Protein AF-A0A9E4WMX2-F1 (afdb_monomer)

Structure (mmCIF, N/CA/C/O backbone):
data_AF-A0A9E4WMX2-F1
#
_entry.id   AF-A0A9E4WMX2-F1
#
loop_
_atom_site.group_PDB
_atom_site.id
_atom_site.type_symbol
_atom_site.label_atom_id
_atom_site.label_alt_id
_atom_site.label_comp_id
_atom_site.label_asym_id
_atom_site.label_entity_id
_atom_site.label_seq_id
_atom_site.pdbx_PDB_ins_code
_atom_site.Cartn_x
_atom_site.Cartn_y
_atom_site.Cartn_z
_atom_site.occupancy
_atom_site.B_iso_or_equiv
_atom_site.auth_se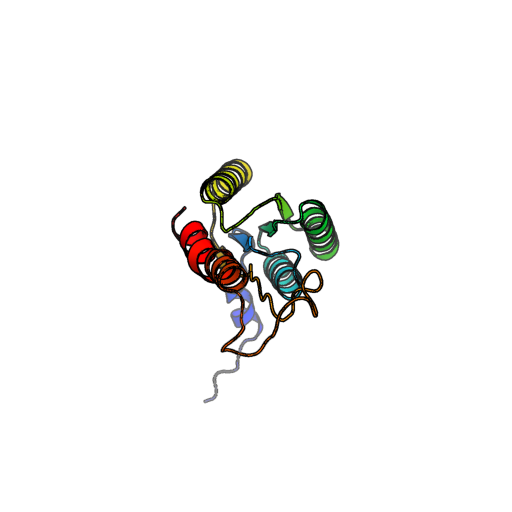q_id
_atom_site.auth_comp_id
_atom_site.auth_asym_id
_atom_site.auth_atom_id
_atom_site.pdbx_PDB_model_num
ATOM 1 N N . MET A 1 1 ? -44.246 -12.265 -5.501 1.00 43.16 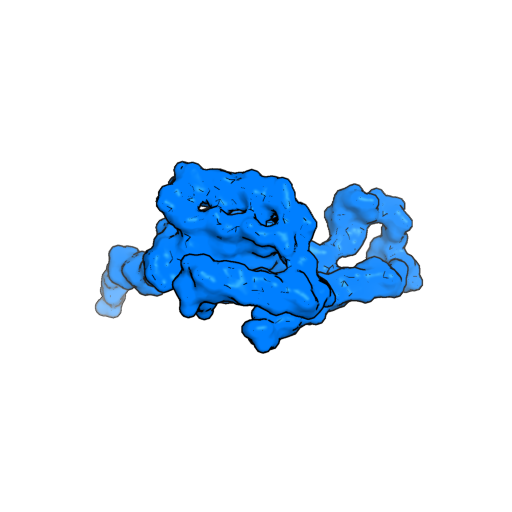1 MET A N 1
ATOM 2 C CA . MET A 1 1 ? -43.728 -12.028 -4.142 1.00 43.16 1 MET A CA 1
ATOM 3 C C . MET A 1 1 ? -42.281 -11.601 -4.320 1.00 43.16 1 MET A C 1
ATOM 5 O O . MET A 1 1 ? -41.415 -12.448 -4.455 1.00 43.16 1 MET A O 1
ATOM 9 N N . THR A 1 2 ? -42.058 -10.310 -4.548 1.00 52.78 2 THR A N 1
ATOM 10 C CA . THR A 1 2 ? -40.717 -9.728 -4.672 1.00 52.78 2 THR A CA 1
ATOM 11 C C . THR A 1 2 ? -40.286 -9.361 -3.264 1.00 52.78 2 THR A C 1
ATOM 13 O O . THR A 1 2 ? -40.953 -8.538 -2.643 1.00 52.78 2 THR A O 1
ATOM 16 N N . GLU A 1 3 ? -39.256 -10.019 -2.737 1.00 60.53 3 GLU A N 1
ATOM 17 C CA . GLU A 1 3 ? -38.627 -9.569 -1.497 1.00 60.53 3 GLU A CA 1
ATOM 18 C C . GLU A 1 3 ? -38.176 -8.119 -1.695 1.00 60.53 3 GLU A C 1
ATOM 20 O O . GLU A 1 3 ? -37.506 -7.783 -2.674 1.00 60.53 3 GLU A O 1
ATOM 25 N N . GLU A 1 4 ? -38.646 -7.242 -0.816 1.00 65.12 4 GLU A N 1
ATOM 26 C CA . GLU A 1 4 ? -38.288 -5.833 -0.809 1.00 65.12 4 GLU A CA 1
ATOM 27 C C . GLU A 1 4 ? -36.810 -5.743 -0.406 1.00 65.12 4 GLU A C 1
ATOM 29 O O . GLU A 1 4 ? -36.411 -6.246 0.643 1.00 65.12 4 GLU A O 1
ATOM 34 N N . PHE A 1 5 ? -35.968 -5.194 -1.284 1.00 72.50 5 PHE A N 1
ATOM 35 C CA . PHE A 1 5 ? -34.534 -5.081 -1.028 1.00 72.50 5 PHE A CA 1
ATOM 36 C C . PHE A 1 5 ? -34.299 -4.077 0.103 1.00 72.50 5 PHE A C 1
ATOM 38 O O . PHE A 1 5 ? -34.373 -2.863 -0.104 1.00 72.50 5 PHE A O 1
ATOM 45 N N . ASP A 1 6 ? -34.005 -4.585 1.298 1.00 79.00 6 ASP A N 1
ATOM 46 C CA . ASP A 1 6 ? -33.622 -3.757 2.434 1.00 79.00 6 ASP A CA 1
ATOM 47 C C . ASP A 1 6 ? -32.188 -3.249 2.245 1.00 79.00 6 ASP A C 1
ATOM 49 O O . ASP A 1 6 ? -31.192 -3.936 2.495 1.00 79.00 6 ASP A O 1
ATOM 53 N N . ARG A 1 7 ? -32.096 -2.004 1.777 1.00 71.75 7 ARG A N 1
ATOM 54 C CA . ARG A 1 7 ? -30.830 -1.305 1.566 1.00 71.75 7 ARG A CA 1
ATOM 55 C C . ARG A 1 7 ? -30.034 -1.136 2.866 1.00 71.75 7 ARG A C 1
ATOM 57 O O . ARG A 1 7 ? -28.813 -1.086 2.782 1.00 71.75 7 ARG A O 1
ATOM 64 N N . GLY A 1 8 ? -30.684 -1.053 4.029 1.00 77.06 8 GLY A N 1
ATOM 65 C CA . GLY A 1 8 ? -30.013 -0.944 5.328 1.00 77.06 8 GLY A CA 1
ATOM 66 C C . GLY A 1 8 ? -29.307 -2.246 5.688 1.00 77.06 8 GLY A C 1
ATOM 67 O O . GLY A 1 8 ? -28.085 -2.268 5.809 1.00 77.06 8 GLY A O 1
ATOM 68 N N . ALA A 1 9 ? -30.050 -3.355 5.693 1.00 77.75 9 ALA A N 1
ATOM 69 C CA . ALA A 1 9 ? -29.490 -4.684 5.946 1.00 77.75 9 ALA A CA 1
ATOM 70 C C . ALA A 1 9 ? -28.411 -5.098 4.924 1.00 77.75 9 ALA A C 1
ATOM 72 O O . ALA A 1 9 ? -27.526 -5.901 5.226 1.00 77.75 9 ALA A O 1
ATOM 73 N N . ALA A 1 10 ? -28.471 -4.579 3.693 1.00 77.81 10 ALA A N 1
ATOM 74 C CA . ALA A 1 10 ? -27.421 -4.783 2.700 1.00 77.81 10 ALA A CA 1
ATOM 75 C C . ALA A 1 10 ? -26.139 -3.992 3.016 1.00 77.81 10 ALA A C 1
ATOM 77 O O . ALA A 1 10 ? -25.055 -4.511 2.767 1.00 77.81 10 ALA A O 1
ATOM 78 N N . LEU A 1 11 ? -26.250 -2.771 3.552 1.00 81.88 11 LEU A N 1
ATOM 79 C CA . LEU A 1 11 ? -25.105 -1.931 3.920 1.00 81.88 11 LEU A CA 1
ATOM 80 C C . LEU A 1 11 ? -24.398 -2.430 5.182 1.00 81.88 11 LEU A C 1
ATOM 82 O O . LEU A 1 11 ? -23.173 -2.378 5.226 1.00 81.88 11 LEU A O 1
ATOM 86 N N . ASP A 1 12 ? -25.133 -3.010 6.132 1.00 85.75 12 ASP A N 1
ATOM 87 C CA . ASP A 1 12 ? -24.549 -3.637 7.328 1.00 85.75 12 ASP A CA 1
ATOM 88 C C . ASP A 1 12 ? -23.547 -4.749 6.971 1.00 85.75 12 ASP A C 1
ATOM 90 O O . ASP A 1 12 ? -22.563 -4.968 7.672 1.00 85.75 12 ASP A O 1
ATOM 94 N N . LYS A 1 13 ? -23.739 -5.434 5.832 1.00 85.50 13 LYS A N 1
ATOM 95 C CA . LYS A 1 13 ? -22.801 -6.461 5.338 1.00 85.50 13 LYS A CA 1
ATOM 96 C C . LYS A 1 13 ? -21.452 -5.896 4.884 1.00 85.50 13 LYS A C 1
ATOM 98 O O . LYS A 1 13 ? -20.528 -6.678 4.670 1.00 85.50 13 LYS A O 1
ATOM 103 N N . PHE A 1 14 ? -21.354 -4.583 4.688 1.00 89.44 14 PHE A N 1
ATOM 104 C CA . PHE A 1 14 ? -20.137 -3.893 4.265 1.00 89.44 14 PHE A CA 1
ATOM 105 C C . PHE A 1 14 ? -19.444 -3.145 5.409 1.00 89.44 14 PHE A C 1
ATOM 107 O O . PHE A 1 14 ? -18.421 -2.510 5.159 1.00 89.44 14 PHE A O 1
ATOM 114 N N . ASP A 1 15 ? -19.958 -3.225 6.640 1.00 91.19 15 ASP A N 1
ATOM 115 C CA . ASP A 1 15 ? -19.267 -2.685 7.809 1.00 91.19 15 ASP A CA 1
ATOM 116 C C . ASP A 1 15 ? -17.985 -3.484 8.092 1.00 91.19 15 ASP A C 1
ATOM 118 O O . ASP A 1 15 ? -17.994 -4.707 8.269 1.00 91.19 15 ASP A O 1
ATOM 122 N N . ILE A 1 16 ? -16.865 -2.768 8.117 1.00 96.50 16 ILE A N 1
ATOM 123 C CA . ILE A 1 16 ? -15.529 -3.299 8.377 1.00 96.50 16 ILE A CA 1
ATOM 124 C C . ILE A 1 16 ? -14.802 -2.485 9.459 1.00 96.50 16 ILE A C 1
ATOM 126 O O . ILE A 1 16 ? -13.572 -2.428 9.459 1.00 96.50 16 ILE A O 1
ATOM 130 N N . ALA A 1 17 ? -15.539 -1.889 10.405 1.00 94.44 17 ALA A N 1
ATOM 131 C CA . ALA A 1 17 ? -15.015 -1.032 11.477 1.00 94.44 17 ALA A CA 1
ATOM 132 C C . ALA A 1 17 ? -13.834 -1.615 12.281 1.00 94.44 17 ALA A C 1
ATOM 134 O O . ALA A 1 17 ? -12.946 -0.866 12.693 1.00 94.44 17 ALA A O 1
ATOM 135 N N . ASP A 1 18 ? -13.794 -2.937 12.462 1.00 93.38 18 ASP A N 1
ATOM 136 C CA . ASP A 1 18 ? -12.763 -3.646 13.239 1.00 93.38 18 ASP A CA 1
ATOM 137 C C . ASP A 1 18 ? -11.698 -4.336 12.366 1.00 93.38 18 ASP A C 1
ATOM 139 O O . ASP A 1 18 ? -10.991 -5.243 12.822 1.00 93.38 18 ASP A O 1
ATOM 143 N N . ARG A 1 19 ? -11.614 -3.961 11.084 1.00 98.31 19 ARG A N 1
ATOM 144 C CA . ARG A 1 19 ? -10.698 -4.561 10.107 1.00 98.31 19 ARG A CA 1
ATOM 145 C C . ARG A 1 19 ? -9.516 -3.653 9.805 1.00 98.31 19 ARG A C 1
ATOM 147 O O . ARG A 1 19 ? -9.639 -2.428 9.799 1.00 98.31 19 ARG A O 1
ATOM 154 N N . VAL A 1 20 ? -8.384 -4.279 9.499 1.00 98.81 20 VAL A N 1
ATOM 155 C CA . VAL A 1 20 ? -7.168 -3.606 9.031 1.00 98.81 20 VAL A CA 1
ATOM 156 C C . VAL A 1 20 ? -6.933 -3.964 7.572 1.00 98.81 20 VAL A C 1
ATOM 158 O O . VAL A 1 20 ? -6.857 -5.146 7.224 1.00 98.81 20 VAL A O 1
ATOM 161 N N . ALA A 1 21 ? -6.815 -2.947 6.722 1.00 98.88 21 ALA A N 1
ATOM 162 C CA . ALA A 1 21 ? -6.623 -3.113 5.291 1.00 98.88 21 ALA A CA 1
ATOM 163 C C . ALA A 1 21 ? -5.292 -2.531 4.821 1.00 98.88 21 ALA A C 1
ATOM 165 O O . ALA A 1 21 ? -5.001 -1.370 5.087 1.00 98.88 21 ALA A O 1
ATOM 166 N N . ILE A 1 22 ? -4.522 -3.306 4.064 1.00 98.94 22 I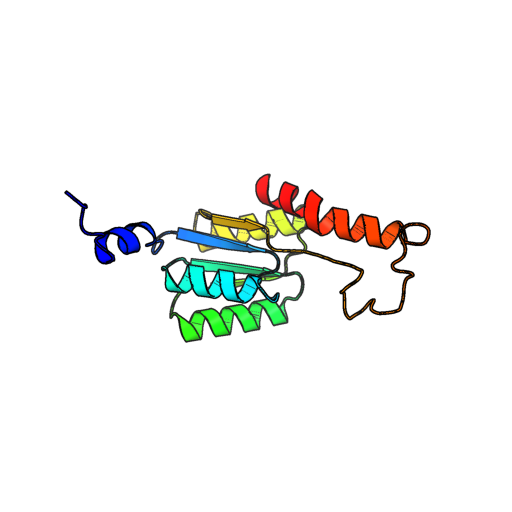LE A N 1
ATOM 167 C CA . ILE A 1 22 ? -3.343 -2.828 3.340 1.00 98.94 22 ILE A CA 1
ATOM 168 C C . ILE A 1 22 ? -3.738 -2.539 1.895 1.00 98.94 22 ILE A C 1
ATOM 170 O O . ILE A 1 22 ? -4.345 -3.383 1.234 1.00 98.94 22 ILE A O 1
ATOM 174 N N . VAL A 1 23 ? -3.366 -1.361 1.394 1.00 98.88 23 VAL A N 1
ATOM 175 C CA . VAL A 1 23 ? -3.501 -0.995 -0.019 1.00 98.88 23 VAL A CA 1
ATOM 176 C C . VAL A 1 23 ? -2.113 -0.704 -0.579 1.00 98.88 23 VAL A C 1
ATOM 178 O O . VAL A 1 23 ? -1.527 0.334 -0.268 1.00 98.88 23 VAL A O 1
ATOM 181 N N . THR A 1 24 ? -1.588 -1.612 -1.407 1.00 98.75 24 THR A N 1
ATOM 182 C CA . THR A 1 24 ? -0.318 -1.388 -2.114 1.00 98.75 24 THR A CA 1
ATOM 183 C C . THR A 1 24 ? -0.525 -0.436 -3.289 1.00 98.75 24 THR A C 1
ATOM 185 O O . THR A 1 24 ? -1.595 -0.417 -3.901 1.00 98.75 24 THR A O 1
ATOM 188 N N . GLY A 1 25 ? 0.459 0.413 -3.593 1.00 98.00 25 GLY A N 1
ATOM 189 C CA . GLY A 1 25 ? 0.278 1.532 -4.524 1.00 98.00 25 GLY A CA 1
ATOM 190 C C . GLY A 1 25 ? -0.814 2.501 -4.058 1.00 98.00 25 GLY A C 1
ATOM 191 O O . GLY A 1 25 ? -1.532 3.081 -4.880 1.00 98.00 25 GLY A O 1
ATOM 192 N N . GLY A 1 26 ? -1.022 2.600 -2.741 1.00 97.69 26 GLY A N 1
ATOM 193 C CA . GLY A 1 26 ? -2.162 3.296 -2.149 1.00 97.69 26 GLY A CA 1
ATOM 194 C C . GLY A 1 26 ? -2.176 4.801 -2.426 1.00 97.69 26 GLY A C 1
ATOM 195 O O . GLY A 1 26 ? -3.241 5.410 -2.361 1.00 97.69 26 GLY A O 1
ATOM 196 N N . ALA A 1 27 ? -1.043 5.398 -2.812 1.00 96.44 27 ALA A N 1
ATOM 197 C CA . ALA A 1 27 ? -0.975 6.802 -3.209 1.00 96.44 27 ALA A CA 1
ATOM 198 C C . ALA A 1 27 ? -1.251 7.028 -4.709 1.00 96.44 27 ALA A C 1
ATOM 200 O O . ALA A 1 27 ? -1.318 8.180 -5.159 1.00 96.44 27 ALA A O 1
ATOM 201 N N . GLY A 1 28 ? -1.414 5.956 -5.491 1.00 91.00 28 GLY A N 1
ATOM 202 C CA . GLY A 1 28 ? -1.791 5.981 -6.904 1.00 91.00 28 GLY A CA 1
ATOM 203 C C . GLY A 1 28 ? -3.267 6.323 -7.152 1.00 91.00 28 GLY A C 1
ATOM 204 O O . GLY A 1 28 ? -4.062 6.465 -6.225 1.00 91.00 28 GLY A O 1
ATOM 205 N N . LEU A 1 29 ? -3.646 6.443 -8.431 1.00 84.69 29 LEU A N 1
ATOM 206 C CA . LEU A 1 29 ? -4.972 6.918 -8.866 1.00 84.69 29 LEU A CA 1
ATOM 207 C C . LEU A 1 29 ? -6.137 6.186 -8.179 1.00 84.69 29 LEU A C 1
ATOM 209 O O . LEU A 1 29 ? -6.947 6.805 -7.489 1.00 84.69 29 LEU A O 1
ATOM 213 N N . LEU A 1 30 ? -6.217 4.866 -8.371 1.00 95.69 30 LEU A N 1
ATOM 214 C CA . LEU A 1 30 ? -7.275 4.042 -7.784 1.00 95.69 30 LEU A CA 1
ATOM 215 C C . LEU A 1 30 ? -6.982 3.684 -6.325 1.00 95.69 30 LEU A C 1
ATOM 217 O O . LEU A 1 30 ? -7.917 3.617 -5.530 1.00 95.69 30 LEU A O 1
ATOM 221 N N . GLY A 1 31 ? -5.702 3.568 -5.953 1.00 97.38 31 GLY A N 1
ATOM 222 C CA . GLY A 1 31 ? -5.262 3.292 -4.584 1.00 97.38 31 GLY A CA 1
ATOM 223 C C . GLY A 1 31 ? -5.871 4.254 -3.562 1.00 97.38 31 GLY A C 1
ATOM 224 O O . GLY A 1 31 ? -6.466 3.807 -2.580 1.00 97.38 31 GLY A O 1
ATOM 225 N N . ARG A 1 32 ? -5.857 5.564 -3.853 1.00 96.88 32 ARG A N 1
ATOM 226 C CA . ARG A 1 32 ? -6.478 6.589 -2.992 1.00 96.88 32 ARG A CA 1
ATOM 227 C C . ARG A 1 32 ? -7.977 6.357 -2.806 1.00 96.88 32 ARG A C 1
ATOM 229 O O . ARG A 1 32 ? -8.501 6.491 -1.703 1.00 96.88 32 ARG A O 1
ATOM 236 N N . SER A 1 33 ? -8.669 5.980 -3.881 1.00 97.62 33 SER A N 1
ATOM 237 C CA . SER A 1 33 ? -10.111 5.714 -3.847 1.00 97.62 33 SER A CA 1
ATOM 238 C C . SER A 1 33 ? -10.431 4.440 -3.063 1.00 97.62 33 SER A C 1
ATOM 240 O O . SER A 1 33 ? -11.395 4.423 -2.296 1.00 97.62 33 SER A O 1
ATOM 242 N N . HIS A 1 34 ? -9.616 3.390 -3.202 1.00 98.25 34 HIS A N 1
ATOM 243 C CA . HIS A 1 34 ? -9.734 2.171 -2.401 1.00 98.25 34 HIS A CA 1
ATOM 244 C C . HIS A 1 34 ? -9.536 2.467 -0.916 1.00 98.25 34 HIS A C 1
ATOM 246 O O . HIS A 1 34 ? -10.391 2.106 -0.110 1.00 98.25 34 HIS A O 1
ATOM 252 N N . ALA A 1 35 ? -8.473 3.193 -0.568 1.00 98.44 35 ALA A N 1
ATOM 253 C CA . ALA A 1 35 ? -8.184 3.579 0.806 1.00 98.44 35 ALA A CA 1
ATOM 254 C C . ALA A 1 35 ? -9.321 4.397 1.432 1.00 98.44 35 ALA A C 1
ATOM 256 O O . ALA A 1 35 ? -9.802 4.062 2.514 1.00 98.44 35 ALA A O 1
ATOM 257 N N . LEU A 1 36 ? -9.811 5.421 0.725 1.00 97.62 36 LEU A N 1
ATOM 258 C CA . LEU A 1 36 ? -10.919 6.244 1.204 1.00 97.62 36 LEU A CA 1
ATOM 259 C C . LEU A 1 36 ? -12.206 5.431 1.379 1.00 97.62 36 LEU A C 1
ATOM 261 O O . LEU A 1 36 ? -12.922 5.623 2.360 1.00 97.62 36 LEU A O 1
ATOM 265 N N . THR A 1 37 ? -12.496 4.512 0.455 1.00 97.00 37 THR A N 1
ATOM 266 C CA . THR A 1 37 ? -13.697 3.665 0.519 1.00 97.00 37 THR A CA 1
ATOM 267 C C . THR A 1 37 ? -13.634 2.708 1.707 1.00 97.00 37 THR A C 1
ATOM 269 O O . THR A 1 37 ? -14.597 2.618 2.465 1.00 97.00 37 THR A O 1
ATOM 272 N N . LEU A 1 38 ? -12.496 2.038 1.910 1.00 98.25 38 LEU A N 1
ATOM 273 C CA . LEU A 1 38 ? -12.290 1.119 3.032 1.00 98.25 38 LEU A CA 1
ATOM 274 C C . LEU A 1 38 ? -12.378 1.849 4.376 1.00 98.25 38 LEU A C 1
ATOM 276 O O . LEU A 1 38 ? -13.062 1.384 5.285 1.00 98.25 38 LEU A O 1
ATOM 280 N N . ALA A 1 39 ? -11.756 3.025 4.481 1.00 98.00 39 ALA A N 1
ATOM 281 C CA . ALA A 1 39 ? -11.849 3.861 5.673 1.00 98.00 39 ALA A CA 1
ATOM 282 C C . ALA A 1 39 ? -13.278 4.382 5.906 1.00 98.00 39 ALA A C 1
ATOM 284 O O . ALA A 1 39 ? -13.762 4.381 7.033 1.00 98.00 39 ALA A O 1
ATOM 285 N N . SER A 1 40 ? -14.006 4.761 4.852 1.00 95.50 40 SER A N 1
ATOM 286 C CA . SER A 1 40 ? -15.412 5.186 4.964 1.00 95.50 40 SER A CA 1
ATOM 287 C C . SER A 1 40 ? -16.336 4.053 5.421 1.00 95.50 40 SER A C 1
ATOM 289 O O . SER A 1 40 ? -17.345 4.313 6.069 1.00 95.50 40 SER A O 1
ATOM 291 N N . ALA A 1 41 ? -15.977 2.804 5.118 1.00 95.62 41 ALA A N 1
ATOM 292 C CA . ALA A 1 41 ? -16.638 1.602 5.622 1.00 95.62 41 ALA A CA 1
ATOM 293 C C . ALA A 1 41 ? -16.136 1.169 7.019 1.00 95.62 41 ALA A C 1
ATOM 295 O O . ALA A 1 41 ? -16.581 0.158 7.554 1.00 95.62 41 ALA A O 1
ATOM 296 N N . GLY A 1 42 ? -15.218 1.936 7.619 1.00 95.88 42 GLY A N 1
ATOM 297 C CA . GLY A 1 42 ? -14.780 1.799 9.005 1.00 95.88 42 GLY A CA 1
ATOM 298 C C . GLY A 1 42 ? -13.393 1.182 9.205 1.00 95.88 42 GLY A C 1
ATOM 299 O O . GLY A 1 42 ? -12.879 1.242 10.321 1.00 95.88 42 GLY A O 1
ATOM 300 N N . ALA A 1 43 ? -12.733 0.641 8.183 1.00 98.38 43 ALA A N 1
ATOM 301 C CA . ALA A 1 43 ? -11.434 -0.003 8.383 1.00 98.38 43 ALA A CA 1
ATOM 302 C C . ALA A 1 43 ? -10.347 0.989 8.838 1.00 98.38 43 ALA A C 1
ATOM 304 O O . ALA A 1 43 ? -10.367 2.170 8.483 1.00 98.38 43 ALA A O 1
ATOM 305 N N . ALA A 1 44 ? -9.367 0.492 9.595 1.00 98.69 44 ALA A N 1
ATOM 306 C CA . ALA A 1 44 ? -8.054 1.126 9.657 1.00 98.69 44 ALA A CA 1
ATOM 307 C C . ALA A 1 44 ? -7.290 0.773 8.374 1.00 98.69 44 ALA A C 1
ATOM 309 O O . ALA A 1 44 ? -7.318 -0.379 7.935 1.00 98.69 44 ALA A O 1
ATOM 310 N N . VAL A 1 45 ? -6.631 1.752 7.756 1.00 98.81 45 VAL A N 1
ATOM 311 C CA . VAL A 1 45 ? -6.016 1.568 6.432 1.00 98.81 45 VAL A CA 1
ATOM 312 C C . VAL A 1 45 ? -4.510 1.804 6.483 1.00 98.81 45 VAL A C 1
ATOM 314 O O . VAL A 1 45 ? -4.028 2.709 7.152 1.00 98.81 45 VAL A O 1
ATOM 317 N N . VAL A 1 46 ? -3.753 0.997 5.755 1.00 98.88 46 VAL A N 1
ATOM 318 C CA . VAL A 1 46 ? -2.317 1.162 5.540 1.00 98.88 46 VAL A CA 1
ATOM 319 C C . VAL A 1 46 ? -2.109 1.565 4.086 1.00 98.88 46 VAL A C 1
ATOM 321 O O . VAL A 1 46 ? -2.537 0.853 3.173 1.00 98.88 46 VAL A O 1
ATOM 324 N N . ILE A 1 47 ? -1.461 2.707 3.873 1.00 98.88 47 ILE A N 1
ATOM 325 C CA . ILE A 1 47 ? -1.047 3.178 2.552 1.00 98.88 47 ILE A CA 1
ATOM 326 C C . ILE A 1 47 ? 0.382 2.705 2.334 1.00 98.88 47 ILE A C 1
ATOM 328 O O . ILE A 1 47 ? 1.311 3.306 2.865 1.00 98.88 47 ILE A O 1
ATOM 332 N N . ALA A 1 48 ? 0.543 1.628 1.572 1.00 98.81 48 ALA A N 1
ATOM 333 C CA . ALA A 1 48 ? 1.845 1.123 1.165 1.00 98.81 48 ALA A CA 1
ATOM 334 C C . ALA A 1 48 ? 2.153 1.650 -0.240 1.00 98.81 48 ALA A C 1
ATOM 336 O O . ALA A 1 48 ? 1.435 1.338 -1.193 1.00 98.81 48 ALA A O 1
ATOM 337 N N . ASP A 1 49 ? 3.178 2.481 -0.382 1.00 98.56 49 ASP A N 1
ATOM 338 C CA . ASP A 1 49 ? 3.589 3.042 -1.673 1.00 9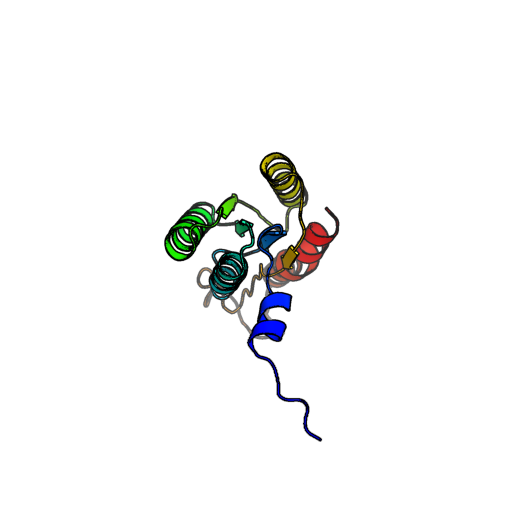8.56 49 ASP A CA 1
ATOM 339 C C . ASP A 1 49 ? 5.101 3.259 -1.678 1.00 98.56 49 ASP A C 1
ATOM 341 O O . ASP A 1 49 ? 5.677 3.591 -0.648 1.00 98.56 49 ASP A O 1
ATOM 345 N N . VAL A 1 50 ? 5.743 3.125 -2.836 1.00 97.44 50 VAL A N 1
ATOM 346 C CA . VAL A 1 50 ? 7.190 3.366 -2.968 1.00 97.44 50 VAL A CA 1
ATOM 347 C C . VAL A 1 50 ? 7.546 4.847 -2.776 1.00 97.44 50 VAL A C 1
ATOM 349 O O . VAL A 1 50 ? 8.694 5.197 -2.537 1.00 97.44 50 VAL A O 1
ATOM 352 N N . ARG A 1 51 ? 6.563 5.753 -2.877 1.00 96.62 51 ARG A N 1
ATOM 353 C CA . ARG A 1 51 ? 6.756 7.192 -2.660 1.00 96.62 51 ARG A CA 1
ATOM 354 C C . ARG A 1 51 ? 6.263 7.589 -1.274 1.00 96.62 51 ARG A C 1
ATOM 356 O O . ARG A 1 51 ? 5.090 7.937 -1.122 1.00 96.62 51 ARG A O 1
ATOM 363 N N . GLU A 1 52 ? 7.173 7.610 -0.302 1.00 97.19 52 GLU A N 1
ATOM 364 C CA . GLU A 1 52 ? 6.902 7.937 1.109 1.00 97.19 52 GLU A CA 1
ATOM 365 C C . GLU A 1 52 ? 6.014 9.184 1.269 1.00 97.19 52 GLU A C 1
ATOM 367 O O . GLU A 1 52 ? 4.903 9.099 1.792 1.00 97.19 52 GLU A O 1
ATOM 372 N N . GLN A 1 53 ? 6.431 10.326 0.712 1.00 98.12 53 GLN A N 1
ATOM 373 C CA . GLN A 1 53 ? 5.678 11.580 0.829 1.00 98.12 53 GLN A CA 1
ATOM 374 C C . GLN A 1 53 ? 4.249 11.472 0.260 1.00 98.12 53 GLN A C 1
ATOM 376 O O . GLN A 1 53 ? 3.294 11.995 0.834 1.00 98.12 53 GLN A O 1
ATOM 381 N N . ALA A 1 54 ? 4.067 10.767 -0.861 1.00 97.75 54 ALA A N 1
ATOM 382 C CA . ALA A 1 54 ? 2.745 10.598 -1.460 1.00 97.75 54 ALA A CA 1
ATOM 383 C C . ALA A 1 54 ? 1.845 9.684 -0.606 1.00 97.75 54 ALA A C 1
ATOM 385 O O . ALA A 1 54 ? 0.623 9.884 -0.562 1.00 97.75 54 ALA A O 1
ATOM 386 N N . ALA A 1 55 ? 2.435 8.694 0.074 1.00 98.50 55 ALA A N 1
ATOM 387 C CA . ALA A 1 55 ? 1.735 7.864 1.046 1.00 98.50 55 ALA A CA 1
ATOM 388 C C . ALA A 1 55 ? 1.293 8.692 2.259 1.00 98.50 55 ALA A C 1
ATOM 390 O O . ALA A 1 55 ? 0.133 8.598 2.666 1.00 98.50 55 ALA A O 1
ATOM 391 N N . GLU A 1 56 ? 2.171 9.546 2.793 1.00 98.62 56 GLU A N 1
ATOM 392 C CA . GLU A 1 56 ? 1.861 10.445 3.910 1.00 98.62 56 GLU A CA 1
ATOM 393 C C . GLU A 1 56 ? 0.710 11.403 3.593 1.00 98.62 56 GLU A C 1
ATOM 395 O O . GLU A 1 56 ? -0.238 11.507 4.380 1.00 98.62 56 GLU A O 1
ATOM 400 N N . GLU A 1 57 ? 0.757 12.056 2.428 1.00 98.44 57 GLU A N 1
ATOM 401 C CA . GLU A 1 57 ? -0.301 12.947 1.938 1.00 98.44 57 GLU A CA 1
ATOM 402 C C . GLU A 1 57 ? -1.637 12.202 1.830 1.00 98.44 57 GLU A C 1
ATOM 404 O O . GLU A 1 57 ? -2.652 12.639 2.372 1.00 98.44 57 GLU A O 1
ATOM 409 N N . THR A 1 58 ? -1.628 11.016 1.216 1.00 98.44 58 THR A N 1
ATOM 410 C CA . THR A 1 58 ? -2.834 10.186 1.081 1.00 98.44 58 THR A CA 1
ATOM 411 C C . THR A 1 58 ? -3.386 9.772 2.446 1.00 98.44 58 THR A C 1
ATOM 413 O O . THR A 1 58 ? -4.596 9.815 2.675 1.00 98.44 58 THR A O 1
ATOM 416 N N . ALA A 1 59 ? -2.520 9.393 3.387 1.00 98.69 59 ALA A N 1
ATOM 417 C CA . ALA A 1 59 ? -2.940 9.034 4.733 1.00 98.69 59 ALA A CA 1
ATOM 418 C C . ALA A 1 59 ? -3.512 10.236 5.499 1.00 98.69 59 ALA A C 1
ATOM 420 O O . ALA A 1 59 ? -4.437 10.072 6.298 1.00 98.69 59 ALA A O 1
ATOM 421 N N . ALA A 1 60 ? -2.978 11.444 5.293 1.00 98.62 60 ALA A N 1
ATOM 422 C CA . ALA A 1 60 ? -3.538 12.672 5.853 1.00 98.62 60 ALA A CA 1
ATOM 423 C C . ALA A 1 60 ? -4.941 12.961 5.291 1.00 98.62 60 ALA A C 1
ATOM 425 O O . ALA A 1 60 ? -5.861 13.199 6.076 1.00 98.62 60 ALA A O 1
ATOM 426 N N . ASP A 1 61 ? -5.128 12.840 3.975 1.00 98.12 61 ASP A N 1
ATOM 427 C CA . ASP A 1 61 ? -6.425 13.027 3.316 1.00 98.12 61 ASP A CA 1
ATOM 428 C C . ASP A 1 61 ? -7.476 12.030 3.829 1.00 98.12 61 ASP A C 1
ATOM 430 O O . ASP A 1 61 ? -8.582 12.421 4.209 1.00 98.12 61 ASP A O 1
ATOM 434 N N . VAL A 1 62 ? -7.124 10.741 3.911 1.00 98.44 62 VAL A N 1
ATOM 435 C CA . VAL A 1 62 ? -8.020 9.689 4.425 1.00 98.44 62 VAL A CA 1
ATOM 43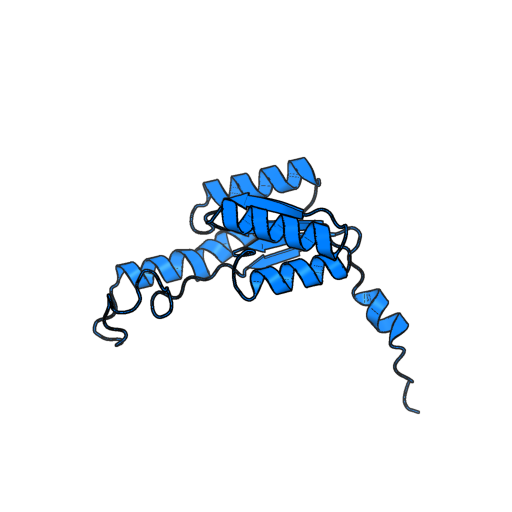6 C C . VAL A 1 62 ? -8.415 9.962 5.877 1.00 98.44 62 VAL A C 1
ATOM 438 O O . VAL A 1 62 ? -9.602 9.893 6.212 1.00 98.44 62 VAL A O 1
ATOM 441 N N . ARG A 1 63 ? -7.446 10.317 6.733 1.00 98.56 63 ARG A N 1
ATOM 442 C CA . ARG A 1 63 ? -7.699 10.687 8.136 1.00 98.56 63 ARG A CA 1
ATOM 443 C C . ARG A 1 63 ? -8.629 11.893 8.232 1.00 98.56 63 ARG A C 1
ATOM 445 O O . ARG A 1 63 ? -9.592 11.851 8.993 1.00 98.56 63 ARG A O 1
ATOM 452 N N . GLY A 1 64 ? -8.377 12.938 7.445 1.00 98.38 64 GLY A N 1
ATOM 453 C CA . GLY A 1 64 ? -9.186 14.158 7.433 1.00 98.38 64 GLY A CA 1
ATOM 454 C C . GLY A 1 64 ? -10.621 13.932 6.953 1.00 98.38 64 GLY A C 1
ATOM 455 O O . GLY A 1 64 ? -11.550 14.504 7.517 1.00 98.38 64 GLY A O 1
ATOM 456 N N . ALA A 1 65 ? -10.816 13.075 5.949 1.00 97.88 65 ALA A N 1
ATOM 457 C CA . ALA A 1 65 ? -12.131 12.814 5.368 1.00 97.88 65 ALA A CA 1
ATOM 458 C C . ALA A 1 65 ? -12.995 11.850 6.198 1.00 97.88 65 ALA A C 1
ATOM 460 O O . ALA A 1 65 ? -14.219 11.973 6.191 1.00 97.88 65 ALA A O 1
ATOM 461 N N . THR A 1 66 ? -12.381 10.884 6.889 1.00 97.19 66 THR A N 1
ATOM 462 C CA . THR A 1 66 ? -13.114 9.767 7.522 1.00 97.19 66 THR A CA 1
ATOM 463 C C . THR A 1 66 ? -12.985 9.713 9.042 1.00 97.19 66 THR A C 1
ATOM 465 O O . THR A 1 66 ? -13.772 9.037 9.700 1.00 97.19 66 THR A O 1
ATOM 468 N N . GLY A 1 67 ? -11.981 10.380 9.619 1.00 97.12 67 GLY A N 1
ATOM 469 C CA . GLY A 1 67 ? -11.635 10.258 11.036 1.00 97.12 67 GLY A CA 1
ATOM 470 C C . GLY A 1 67 ? -11.067 8.891 11.438 1.00 97.12 67 GLY A C 1
ATOM 471 O O . GLY A 1 67 ? -10.837 8.664 12.626 1.00 97.12 67 GLY A O 1
ATOM 472 N N . ARG A 1 68 ? -10.847 7.968 10.490 1.00 97.19 68 ARG A N 1
ATOM 473 C CA . ARG A 1 68 ? -10.264 6.646 10.755 1.00 97.19 68 ARG A CA 1
ATOM 474 C C . ARG A 1 68 ? -8.748 6.699 10.793 1.00 97.19 68 ARG A C 1
ATOM 476 O O . ARG A 1 68 ? -8.124 7.574 10.196 1.00 97.19 68 ARG A O 1
ATOM 483 N N . GLU A 1 69 ? -8.153 5.732 11.485 1.00 97.44 69 GLU A N 1
ATOM 484 C CA . GLU A 1 69 ? -6.704 5.569 11.476 1.00 97.44 69 GLU A CA 1
ATOM 485 C C . GLU A 1 69 ? -6.196 5.218 10.076 1.00 97.44 69 GLU A C 1
ATOM 487 O O . GLU A 1 69 ? -6.762 4.369 9.385 1.00 97.44 69 GLU A O 1
ATOM 492 N N . CYS A 1 70 ? -5.094 5.859 9.689 1.00 98.62 70 CYS A N 1
ATOM 493 C CA . CYS A 1 70 ? -4.406 5.578 8.442 1.00 98.62 70 CYS A CA 1
ATOM 494 C C . CYS A 1 70 ? -2.888 5.644 8.655 1.00 98.62 70 CYS A C 1
ATOM 496 O O . CYS A 1 70 ? -2.390 6.667 9.142 1.00 98.62 70 CYS A O 1
ATOM 498 N N . LEU A 1 71 ? -2.176 4.564 8.325 1.00 98.75 71 LEU A N 1
ATOM 499 C CA . LEU A 1 71 ? -0.726 4.421 8.475 1.00 98.75 71 LEU A CA 1
ATOM 500 C C . LEU A 1 71 ? -0.048 4.487 7.096 1.00 98.75 71 LEU A C 1
ATOM 502 O O . LEU A 1 71 ? -0.251 3.576 6.295 1.00 98.75 71 LEU A O 1
ATOM 506 N N . PRO A 1 72 ? 0.745 5.525 6.791 1.00 98.81 72 PRO A N 1
ATOM 507 C CA . PRO A 1 72 ? 1.588 5.529 5.600 1.00 98.81 72 PRO A CA 1
ATOM 508 C C . PRO A 1 72 ? 2.859 4.704 5.836 1.00 98.81 72 PRO A C 1
ATOM 510 O O . PRO A 1 72 ? 3.450 4.802 6.909 1.00 98.81 72 PRO A O 1
ATOM 513 N N . LEU A 1 73 ? 3.276 3.914 4.845 1.00 98.81 73 LEU A N 1
ATOM 514 C CA . LEU A 1 73 ? 4.537 3.171 4.834 1.00 98.81 73 LEU A CA 1
ATOM 515 C C . LEU A 1 73 ? 5.189 3.270 3.449 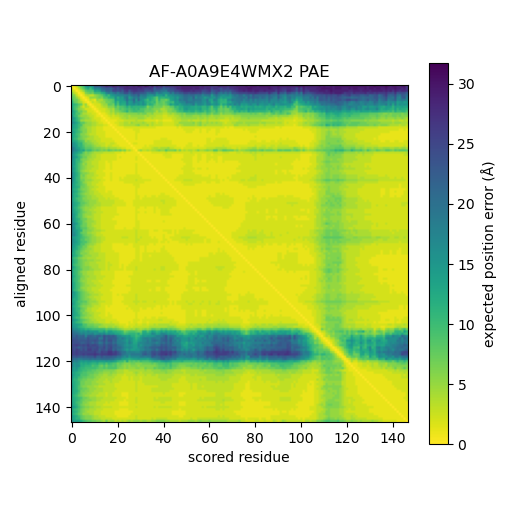1.00 98.81 73 LEU A C 1
ATOM 517 O O . LEU A 1 73 ? 4.521 3.057 2.432 1.00 98.81 73 LEU A O 1
ATOM 521 N N . GLU A 1 74 ? 6.495 3.541 3.422 1.00 98.69 74 GLU A N 1
ATOM 522 C CA . GLU A 1 74 ? 7.311 3.382 2.217 1.00 98.69 74 GLU A CA 1
ATOM 523 C C . GLU A 1 74 ? 7.528 1.888 1.952 1.00 98.69 74 GLU A C 1
ATOM 525 O O . GLU A 1 74 ? 8.106 1.180 2.780 1.00 98.69 74 GLU A O 1
ATOM 530 N N . VAL A 1 75 ? 7.013 1.395 0.824 1.00 98.75 75 VAL A N 1
ATOM 531 C CA . VAL A 1 75 ? 7.065 -0.030 0.478 1.00 98.75 75 VAL A CA 1
ATOM 532 C C . VAL A 1 75 ? 7.347 -0.208 -1.005 1.00 98.75 75 VAL A C 1
ATOM 534 O O . VAL A 1 75 ? 6.556 0.216 -1.852 1.00 98.75 75 VAL A O 1
ATOM 537 N N . ASP A 1 76 ? 8.432 -0.914 -1.308 1.00 98.50 76 ASP A N 1
ATOM 538 C CA . ASP A 1 76 ? 8.667 -1.495 -2.624 1.00 98.50 76 ASP A CA 1
ATOM 539 C C . ASP A 1 76 ? 8.147 -2.933 -2.619 1.00 98.50 76 ASP A C 1
ATOM 541 O O . ASP A 1 76 ? 8.729 -3.828 -2.009 1.00 98.50 76 ASP A O 1
ATOM 545 N N . VAL A 1 77 ? 7.028 -3.165 -3.303 1.00 98.69 77 VAL A N 1
ATOM 546 C CA . VAL A 1 77 ? 6.410 -4.496 -3.349 1.00 98.69 77 VAL A CA 1
ATOM 547 C C . VAL A 1 77 ? 7.272 -5.528 -4.074 1.00 98.69 77 VAL A C 1
ATOM 549 O O . VAL A 1 77 ? 7.057 -6.717 -3.871 1.00 98.69 77 VAL A O 1
ATOM 552 N N . SER A 1 78 ? 8.226 -5.105 -4.909 1.00 98.38 78 SER A N 1
ATOM 553 C CA . SER A 1 78 ? 9.138 -6.015 -5.608 1.00 98.38 78 SER A CA 1
ATOM 554 C C . SER A 1 78 ? 10.274 -6.533 -4.716 1.00 98.38 78 SER A C 1
ATOM 556 O O . SER A 1 78 ? 10.910 -7.531 -5.059 1.00 98.38 78 SER A O 1
ATOM 558 N N . ASP A 1 79 ? 10.490 -5.915 -3.550 1.00 98.69 79 ASP A N 1
ATOM 559 C CA . ASP A 1 79 ? 11.501 -6.314 -2.575 1.00 98.69 79 ASP A CA 1
ATOM 560 C C . ASP A 1 79 ? 10.878 -7.076 -1.395 1.00 98.69 79 ASP A C 1
ATOM 562 O O . ASP A 1 79 ? 10.081 -6.548 -0.616 1.00 98.69 79 ASP A O 1
ATOM 566 N N . ALA A 1 80 ? 11.278 -8.337 -1.224 1.00 98.56 80 ALA A N 1
ATOM 567 C CA . ALA A 1 80 ? 10.739 -9.192 -0.167 1.00 98.56 80 ALA A CA 1
ATOM 568 C C . ALA A 1 80 ? 11.004 -8.632 1.243 1.00 98.56 80 ALA A C 1
ATOM 570 O O . ALA A 1 80 ? 10.134 -8.719 2.108 1.00 98.56 80 ALA A O 1
ATOM 571 N N . GLY A 1 81 ? 12.167 -8.012 1.476 1.00 98.75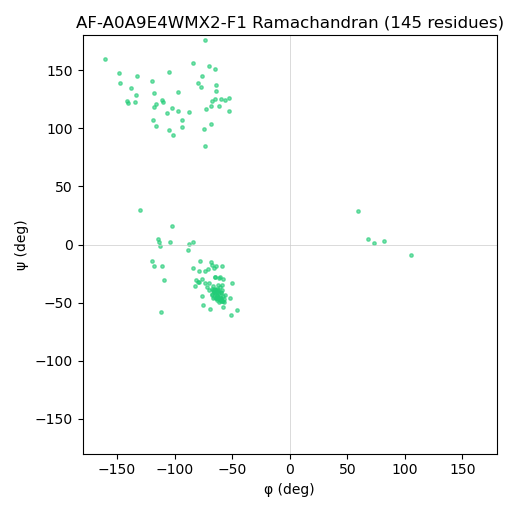 81 GLY A N 1
ATOM 572 C CA . GLY A 1 81 ? 12.506 -7.427 2.775 1.00 98.75 81 GLY A CA 1
ATOM 573 C C . GLY A 1 81 ? 11.637 -6.215 3.122 1.00 98.75 81 GLY A C 1
ATOM 574 O O . GLY A 1 81 ? 11.217 -6.052 4.272 1.00 98.75 81 GLY A O 1
ATOM 575 N N . SER A 1 82 ? 11.317 -5.386 2.130 1.00 98.75 82 SER A N 1
ATOM 576 C CA . SER A 1 82 ? 10.393 -4.259 2.243 1.00 98.75 82 SER A CA 1
ATOM 577 C C . SER A 1 82 ? 8.986 -4.741 2.609 1.00 98.75 82 SER A C 1
ATOM 579 O O . SER A 1 82 ? 8.392 -4.242 3.569 1.00 98.75 82 SER A O 1
ATOM 581 N N . VAL A 1 83 ? 8.490 -5.785 1.934 1.00 98.88 83 VAL A N 1
ATOM 582 C CA . VAL A 1 83 ? 7.188 -6.407 2.230 1.00 98.88 83 VAL A CA 1
ATOM 583 C C . VAL A 1 83 ? 7.150 -7.017 3.637 1.00 98.88 83 VAL A C 1
ATOM 585 O O . VAL A 1 83 ? 6.209 -6.760 4.389 1.00 98.88 83 VAL A O 1
ATOM 588 N N . GLU A 1 84 ? 8.178 -7.765 4.045 1.00 98.81 84 GLU A N 1
ATOM 589 C CA . GLU A 1 84 ? 8.277 -8.325 5.402 1.00 98.81 84 GLU A CA 1
ATOM 590 C C . GLU A 1 84 ? 8.271 -7.222 6.472 1.00 98.81 84 GLU A C 1
ATOM 592 O O . GLU A 1 84 ? 7.597 -7.326 7.504 1.00 98.81 84 GLU A O 1
ATOM 597 N N . THR A 1 85 ? 8.987 -6.126 6.212 1.00 98.81 85 THR A N 1
ATOM 598 C CA . THR A 1 85 ? 9.039 -4.968 7.110 1.00 98.81 85 THR A CA 1
ATOM 599 C C . THR A 1 85 ? 7.676 -4.280 7.202 1.00 98.81 85 THR A C 1
ATOM 601 O O . THR A 1 85 ? 7.258 -3.908 8.302 1.00 98.81 85 THR A O 1
ATOM 604 N N . MET A 1 86 ? 6.951 -4.139 6.087 1.00 98.75 86 MET A N 1
ATOM 605 C CA . MET A 1 86 ? 5.574 -3.639 6.075 1.00 98.75 86 MET A CA 1
ATOM 606 C C . MET A 1 86 ? 4.674 -4.509 6.958 1.00 98.75 86 MET A C 1
ATOM 608 O O . MET A 1 86 ? 4.035 -3.988 7.872 1.00 98.75 86 MET A O 1
ATOM 612 N N . VAL A 1 87 ? 4.647 -5.827 6.734 1.00 98.81 87 VAL A N 1
ATOM 613 C CA . VAL A 1 87 ? 3.806 -6.756 7.509 1.00 98.81 87 VAL A CA 1
ATOM 614 C C . VAL A 1 87 ? 4.118 -6.656 8.998 1.00 98.81 87 VAL A C 1
ATOM 616 O O . VAL A 1 87 ? 3.205 -6.495 9.809 1.00 98.81 87 VAL A O 1
ATOM 619 N N . LYS A 1 88 ? 5.403 -6.656 9.368 1.00 98.81 88 LYS A N 1
ATOM 620 C CA . LYS A 1 88 ? 5.831 -6.496 10.759 1.00 98.81 88 LYS A CA 1
ATOM 621 C C . LYS A 1 88 ? 5.307 -5.201 11.380 1.00 98.81 88 LYS A C 1
ATOM 623 O O . LYS A 1 88 ? 4.715 -5.255 12.454 1.00 98.81 88 LYS A O 1
ATOM 628 N N . GLN A 1 89 ? 5.477 -4.058 10.715 1.00 98.81 89 GLN A N 1
ATOM 629 C CA . GLN A 1 89 ? 5.001 -2.770 11.231 1.00 98.81 89 GLN A CA 1
ATOM 630 C C . GLN A 1 89 ? 3.477 -2.739 11.399 1.00 98.81 89 GLN A C 1
ATOM 632 O O . GLN A 1 89 ? 2.968 -2.220 12.394 1.00 98.81 89 GLN A O 1
ATOM 637 N N . VAL A 1 90 ? 2.735 -3.331 10.459 1.00 98.81 90 VAL A N 1
ATOM 638 C CA . VAL A 1 90 ? 1.269 -3.401 10.527 1.00 98.81 90 VAL A CA 1
ATOM 639 C C . VAL A 1 90 ? 0.816 -4.298 11.681 1.00 98.81 90 VAL A C 1
ATOM 641 O O . VAL A 1 90 ? -0.079 -3.917 12.439 1.00 98.81 90 VAL A O 1
ATOM 644 N N . LEU A 1 91 ? 1.463 -5.448 11.878 1.00 98.75 91 LEU A N 1
ATOM 645 C CA . LEU A 1 91 ? 1.191 -6.335 13.009 1.00 98.75 91 LEU A CA 1
ATOM 646 C C . LEU A 1 91 ? 1.582 -5.706 14.352 1.00 98.75 91 LEU A C 1
ATOM 648 O O . LEU A 1 91 ? 0.839 -5.844 15.317 1.00 98.75 91 LEU A O 1
ATOM 652 N N . GLU A 1 92 ? 2.693 -4.977 14.432 1.00 98.62 92 GLU A N 1
ATOM 653 C CA . GLU A 1 92 ? 3.085 -4.247 15.645 1.00 98.62 92 GLU A CA 1
ATOM 654 C C . GLU A 1 92 ? 2.087 -3.135 15.989 1.00 98.62 92 GLU A C 1
ATOM 656 O O . GLU A 1 92 ? 1.757 -2.935 17.160 1.00 98.62 92 GLU A O 1
ATOM 661 N N . ARG A 1 93 ? 1.576 -2.423 14.977 1.00 98.38 93 ARG A N 1
ATOM 662 C CA . ARG A 1 93 ? 0.642 -1.311 15.173 1.00 98.38 93 ARG A CA 1
ATOM 663 C C . ARG A 1 93 ? -0.777 -1.772 15.496 1.00 98.38 93 ARG A C 1
ATOM 665 O O . ARG A 1 93 ? -1.413 -1.179 16.367 1.00 98.38 93 ARG A O 1
ATOM 672 N N . TYR A 1 94 ? -1.278 -2.777 14.781 1.00 98.44 94 TYR A N 1
ATOM 673 C CA . TYR A 1 94 ? -2.694 -3.152 14.799 1.00 98.44 94 TYR A CA 1
ATOM 674 C C . TYR A 1 94 ? -2.968 -4.582 15.279 1.00 98.44 94 TYR A C 1
ATOM 676 O O . TYR A 1 94 ? -4.115 -4.923 15.561 1.00 98.44 94 TYR A O 1
ATOM 684 N N . GLY A 1 95 ? -1.947 -5.438 15.358 1.00 98.38 95 GLY A N 1
ATOM 685 C CA . GLY A 1 95 ? -2.074 -6.837 15.776 1.00 98.38 95 GLY A CA 1
ATOM 686 C C . GLY A 1 95 ? -2.721 -7.770 14.748 1.00 98.38 95 GLY A C 1
ATOM 687 O O . GLY A 1 95 ? -2.905 -8.948 15.048 1.00 98.38 95 GLY A O 1
ATOM 688 N N . ARG A 1 96 ? -3.100 -7.270 13.562 1.00 98.31 96 ARG A N 1
ATOM 689 C CA . ARG A 1 96 ? -3.824 -8.033 12.532 1.00 98.31 96 ARG A CA 1
ATOM 690 C C . ARG A 1 96 ? -3.722 -7.406 11.141 1.00 98.31 96 ARG A C 1
ATOM 692 O O . ARG A 1 96 ? -3.498 -6.205 11.016 1.00 98.31 96 ARG A O 1
ATOM 699 N N . ILE A 1 97 ? -3.978 -8.226 10.124 1.00 98.69 97 ILE A N 1
ATOM 700 C CA . ILE A 1 97 ? -4.229 -7.833 8.732 1.00 98.69 97 ILE A CA 1
ATOM 701 C C . ILE A 1 97 ? -5.451 -8.633 8.273 1.00 98.69 97 ILE A C 1
ATOM 703 O O . ILE A 1 97 ? -5.451 -9.858 8.362 1.00 98.69 97 ILE A O 1
ATOM 707 N N . ASP A 1 98 ? -6.506 -7.957 7.824 1.00 98.62 98 ASP A N 1
ATOM 708 C CA . ASP A 1 98 ? -7.752 -8.606 7.391 1.00 98.62 98 ASP A CA 1
ATOM 709 C C . ASP A 1 98 ? -7.964 -8.534 5.882 1.00 98.62 98 ASP A C 1
ATOM 711 O O . ASP A 1 98 ? -8.624 -9.396 5.302 1.00 98.62 98 ASP A O 1
ATOM 715 N N . ILE A 1 99 ? -7.466 -7.466 5.259 1.00 98.75 99 ILE A N 1
ATOM 716 C CA . ILE A 1 99 ? -7.712 -7.143 3.858 1.00 98.75 99 ILE A CA 1
ATOM 717 C C . ILE A 1 99 ? -6.377 -6.768 3.218 1.00 98.75 99 ILE A C 1
ATOM 719 O O . ILE A 1 99 ? -5.670 -5.890 3.710 1.00 98.75 99 ILE A O 1
ATOM 723 N N . LEU A 1 100 ? -6.062 -7.403 2.092 1.00 98.75 100 LEU A N 1
ATOM 724 C CA . LEU A 1 100 ? -4.947 -7.034 1.228 1.00 98.75 100 LEU A CA 1
ATOM 725 C C . LEU A 1 100 ? -5.497 -6.643 -0.142 1.00 98.75 100 LEU A C 1
ATOM 727 O O . LEU A 1 100 ? -6.098 -7.462 -0.840 1.00 98.75 100 LEU A O 1
ATOM 731 N N . VAL A 1 101 ? -5.274 -5.392 -0.533 1.00 98.69 101 VAL A N 1
ATOM 732 C CA . VAL A 1 101 ? -5.568 -4.890 -1.873 1.00 98.69 101 VAL A CA 1
ATOM 733 C C . VAL A 1 101 ? -4.250 -4.754 -2.627 1.00 98.69 101 VAL A C 1
ATOM 735 O O . VAL A 1 101 ? -3.530 -3.767 -2.471 1.00 98.69 101 VAL A O 1
ATOM 738 N N . ASN A 1 102 ? -3.949 -5.754 -3.456 1.00 98.38 102 ASN A N 1
ATOM 739 C CA . ASN A 1 102 ? -2.820 -5.719 -4.384 1.00 98.38 102 ASN A CA 1
ATOM 740 C C . ASN A 1 102 ? -3.143 -4.774 -5.550 1.00 98.38 102 ASN A C 1
ATOM 742 O O . ASN A 1 102 ? -3.668 -5.203 -6.576 1.00 98.38 102 ASN A O 1
ATOM 746 N N . ASN A 1 103 ? -2.891 -3.481 -5.349 1.00 97.88 103 ASN A N 1
ATOM 747 C CA . ASN A 1 103 ? -3.178 -2.415 -6.313 1.00 97.88 103 ASN A CA 1
ATOM 748 C C . ASN A 1 103 ? -1.904 -1.793 -6.910 1.00 97.88 103 ASN A C 1
ATOM 750 O O . ASN A 1 103 ? -1.995 -1.155 -7.958 1.00 97.88 103 ASN A O 1
ATOM 754 N N . ALA A 1 104 ? -0.734 -1.973 -6.284 1.00 96.69 104 ALA A N 1
ATOM 755 C CA . ALA A 1 104 ? 0.531 -1.519 -6.850 1.00 96.69 104 ALA A CA 1
ATOM 756 C C . ALA A 1 104 ? 0.683 -2.057 -8.275 1.00 96.69 104 ALA A C 1
ATOM 758 O O . ALA A 1 104 ? 0.557 -3.258 -8.513 1.00 96.69 104 ALA A O 1
ATOM 759 N N . ALA A 1 105 ? 0.923 -1.144 -9.211 1.00 94.25 105 ALA A N 1
ATOM 760 C CA . ALA A 1 105 ? 1.105 -1.478 -10.605 1.00 94.25 105 ALA A CA 1
ATOM 761 C C . ALA A 1 105 ? 2.097 -0.517 -11.256 1.00 94.25 105 ALA A C 1
ATOM 763 O O . ALA A 1 105 ? 2.038 0.696 -11.042 1.00 94.25 105 ALA A O 1
ATOM 764 N N . LEU A 1 106 ? 2.964 -1.074 -12.090 1.00 90.31 106 LEU A N 1
ATOM 765 C CA . LEU A 1 106 ? 3.855 -0.359 -12.981 1.00 90.31 106 LEU A CA 1
ATOM 766 C C . LEU A 1 106 ? 3.477 -0.711 -14.420 1.00 90.31 106 LEU A C 1
ATOM 768 O O . LEU A 1 106 ? 3.519 -1.874 -14.825 1.00 90.31 106 LEU A O 1
ATOM 772 N N . ASP A 1 107 ? 3.118 0.308 -15.196 1.00 83.38 107 ASP A N 1
ATOM 773 C CA . ASP A 1 107 ? 2.999 0.196 -16.646 1.00 83.38 107 ASP A CA 1
ATOM 774 C C . ASP A 1 107 ? 4.036 1.123 -17.297 1.00 83.38 107 ASP A C 1
ATOM 776 O O . ASP A 1 107 ? 3.800 2.332 -17.391 1.00 83.38 107 ASP A O 1
ATOM 780 N N . PRO A 1 108 ? 5.168 0.581 -17.782 1.00 70.69 108 PRO A N 1
ATOM 781 C CA . PRO A 1 108 ? 6.224 1.377 -18.400 1.00 70.69 108 PRO A CA 1
ATOM 782 C C . PRO A 1 108 ? 5.765 2.176 -19.628 1.00 70.69 108 PRO A C 1
ATOM 784 O O . PRO A 1 108 ? 6.440 3.124 -20.026 1.00 70.69 108 PRO A O 1
ATOM 787 N N . LYS A 1 109 ? 4.628 1.823 -20.252 1.00 65.19 109 LYS A N 1
ATOM 788 C CA . LYS A 1 109 ? 4.067 2.578 -21.385 1.00 65.19 109 LYS A CA 1
ATOM 789 C C . LYS A 1 109 ? 3.388 3.874 -20.946 1.00 65.19 109 LYS A C 1
ATOM 791 O O . LYS A 1 109 ? 3.345 4.822 -21.730 1.00 65.19 109 LYS A O 1
ATOM 796 N N . PHE A 1 110 ? 2.845 3.909 -19.730 1.00 63.03 110 PHE A N 1
ATOM 797 C CA . PHE A 1 110 ? 2.127 5.063 -19.175 1.00 63.03 110 PHE A CA 1
ATOM 798 C C . PHE A 1 110 ? 2.857 5.731 -18.010 1.00 63.03 110 PHE A C 1
ATOM 800 O O . PHE A 1 110 ? 2.378 6.746 -17.496 1.00 63.03 110 PHE A O 1
ATOM 807 N N . ASP A 1 111 ? 4.014 5.203 -17.617 1.00 65.50 111 ASP A N 1
ATOM 808 C CA . ASP A 1 111 ? 4.884 5.860 -16.660 1.00 65.50 111 ASP A CA 1
ATOM 809 C C . ASP A 1 111 ? 5.347 7.212 -17.220 1.00 65.50 111 ASP A C 1
ATOM 811 O O . ASP A 1 111 ? 5.982 7.311 -18.273 1.00 65.50 111 ASP A O 1
ATOM 815 N N . ARG A 1 112 ? 5.000 8.286 -16.507 1.00 58.12 112 ARG A N 1
ATOM 816 C CA . ARG A 1 112 ? 5.331 9.660 -16.893 1.00 58.12 112 ARG A CA 1
ATOM 817 C C . ARG A 1 112 ? 6.831 9.918 -16.887 1.00 58.12 112 ARG A C 1
ATOM 819 O O . ARG A 1 112 ? 7.271 10.770 -17.656 1.00 58.12 112 ARG A O 1
ATOM 826 N N . GLU A 1 113 ? 7.607 9.207 -16.070 1.00 58.66 113 GLU A N 1
ATOM 827 C CA . GLU A 1 113 ? 9.066 9.340 -16.087 1.00 58.66 113 GLU A CA 1
ATOM 828 C C . GLU A 1 113 ? 9.699 8.680 -17.315 1.00 58.66 113 GLU A C 1
ATOM 830 O O . GLU A 1 113 ? 10.818 9.033 -17.701 1.00 58.66 113 GLU A O 1
ATOM 835 N N . HIS A 1 114 ? 9.013 7.720 -17.941 1.00 57.28 114 HIS A N 1
ATOM 836 C CA . HIS A 1 114 ? 9.517 6.961 -19.093 1.00 57.28 114 HIS A CA 1
ATOM 837 C C . HIS A 1 114 ? 8.738 7.238 -20.387 1.00 57.28 114 HIS A C 1
ATOM 839 O O . HIS A 1 114 ? 9.076 6.709 -21.451 1.00 57.28 114 HIS A O 1
ATOM 845 N N . ALA A 1 115 ? 7.757 8.144 -20.331 1.00 56.84 115 ALA A N 1
ATOM 846 C CA . ALA A 1 115 ? 6.967 8.587 -21.468 1.00 56.84 115 ALA A CA 1
ATOM 847 C C . ALA A 1 115 ? 7.874 9.055 -22.621 1.00 56.84 115 ALA A C 1
ATOM 849 O O . ALA A 1 115 ? 8.616 10.032 -22.513 1.00 56.84 115 ALA A O 1
ATOM 850 N N . GLY A 1 116 ? 7.816 8.329 -23.741 1.00 60.97 116 GLY A N 1
ATOM 851 C CA . GLY A 1 116 ? 8.582 8.627 -24.954 1.00 60.97 116 GLY A CA 1
ATOM 852 C C . GLY A 1 116 ? 10.035 8.137 -24.966 1.00 60.97 116 GLY A C 1
ATOM 853 O O . GLY A 1 116 ? 10.730 8.394 -25.946 1.00 60.97 116 GLY A O 1
ATOM 854 N N . ARG A 1 117 ? 10.509 7.431 -23.927 1.00 59.19 117 ARG A N 1
ATOM 855 C CA . ARG A 1 117 ? 11.880 6.880 -23.882 1.00 59.19 117 ARG A CA 1
ATOM 856 C C . ARG A 1 117 ? 12.034 5.530 -24.578 1.00 59.19 117 ARG A C 1
ATOM 858 O O . ARG A 1 117 ? 13.148 5.175 -24.958 1.00 59.19 117 ARG A O 1
ATOM 865 N N . HIS A 1 118 ? 10.939 4.800 -24.776 1.00 60.03 118 HIS A N 1
ATOM 866 C CA . HIS A 1 118 ? 10.966 3.461 -25.356 1.00 60.03 118 HIS A CA 1
ATOM 867 C C . HIS A 1 118 ? 9.927 3.292 -26.457 1.00 60.03 118 HIS A C 1
ATOM 869 O O . HIS A 1 118 ? 8.824 3.843 -26.386 1.00 60.03 118 HIS A O 1
ATOM 875 N N . SER A 1 119 ? 10.294 2.509 -27.473 1.00 64.81 119 SER A N 1
ATOM 876 C CA . SER A 1 119 ? 9.335 2.016 -28.452 1.00 64.81 119 SER A CA 1
ATOM 877 C C . SER A 1 119 ? 8.280 1.201 -27.709 1.00 64.81 119 SER A C 1
ATOM 879 O O . SER A 1 119 ? 8.594 0.312 -26.918 1.00 64.81 119 SER A O 1
ATOM 881 N N . THR A 1 120 ? 7.013 1.559 -27.899 1.00 70.75 120 THR A N 1
ATOM 882 C CA . THR A 1 120 ? 5.877 0.853 -27.286 1.00 70.75 120 THR A CA 1
ATOM 883 C C . THR A 1 120 ? 5.397 -0.311 -28.152 1.00 70.75 120 THR A C 1
ATOM 885 O O . THR A 1 120 ? 4.434 -0.996 -27.773 1.00 70.75 120 THR A O 1
ATOM 888 N N . SER A 1 121 ? 6.058 -0.524 -29.300 1.00 80.62 121 SER A N 1
ATOM 889 C CA . SER A 1 121 ? 5.844 -1.680 -30.156 1.00 80.62 121 SER A CA 1
ATOM 890 C C . SER A 1 121 ? 6.381 -2.941 -29.489 1.00 80.62 121 SER A C 1
ATOM 892 O O . SER A 1 121 ? 7.238 -2.896 -28.609 1.00 80.62 121 SER A O 1
ATOM 894 N N . PHE A 1 122 ? 5.804 -4.079 -29.856 1.00 81.06 122 PHE A N 1
ATOM 895 C CA . PHE A 1 122 ? 6.078 -5.342 -29.182 1.00 81.06 122 PHE A CA 1
ATOM 896 C C . PHE A 1 122 ? 7.520 -5.810 -29.422 1.00 81.06 122 PHE A C 1
ATOM 898 O O . PHE A 1 122 ? 8.200 -6.236 -28.496 1.00 81.06 122 PHE A O 1
ATOM 905 N N . GLU A 1 123 ? 7.983 -5.698 -30.662 1.00 88.12 123 GLU A N 1
ATOM 906 C CA . GLU A 1 123 ? 9.283 -6.170 -31.137 1.00 88.12 123 GLU A CA 1
ATOM 907 C C . GLU A 1 123 ? 10.485 -5.367 -30.616 1.00 88.12 123 GLU A C 1
ATOM 909 O O . GLU A 1 123 ? 11.599 -5.887 -30.599 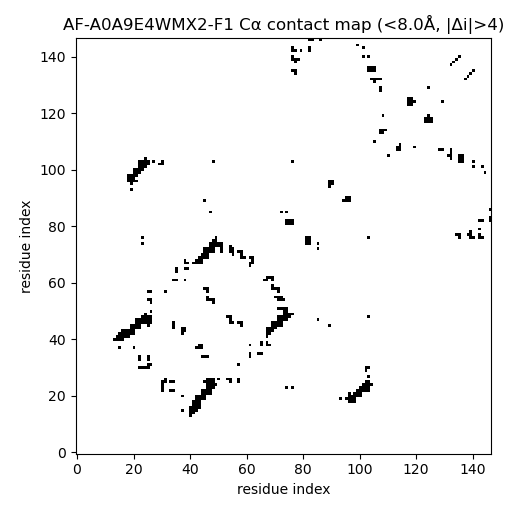1.00 88.12 123 GLU A O 1
ATOM 914 N N . GLU A 1 124 ? 10.268 -4.131 -30.167 1.00 84.06 124 GLU A N 1
ATOM 915 C CA . GLU A 1 124 ? 11.317 -3.235 -29.662 1.00 84.06 124 GLU A CA 1
ATOM 916 C C . GLU A 1 124 ? 11.159 -2.912 -28.170 1.00 84.06 124 GLU A C 1
ATOM 918 O O . GLU A 1 124 ? 11.913 -2.098 -27.628 1.00 84.06 124 GLU A O 1
ATOM 923 N N . PHE A 1 125 ? 10.187 -3.529 -27.490 1.00 83.81 125 PHE A N 1
ATOM 924 C CA . PHE A 1 125 ? 9.951 -3.257 -26.081 1.00 83.81 125 PHE A CA 1
ATOM 925 C C . PHE A 1 125 ? 11.158 -3.712 -25.239 1.00 83.81 125 PHE A C 1
ATOM 927 O O . PHE A 1 125 ? 11.554 -4.880 -25.324 1.00 83.81 125 PHE A O 1
ATOM 934 N 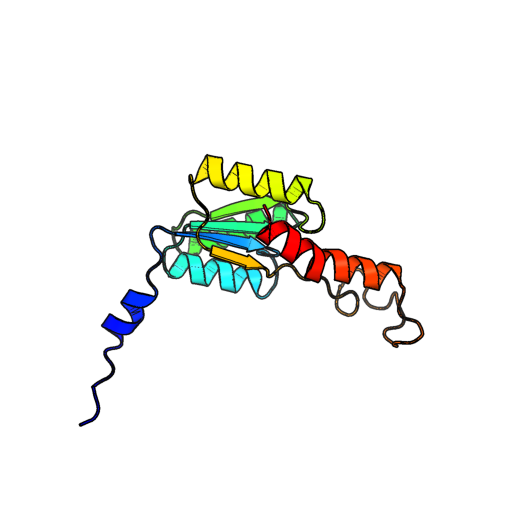N . PRO A 1 126 ? 11.762 -2.835 -24.416 1.00 86.38 126 PRO A N 1
ATOM 935 C CA . PRO A 1 126 ? 12.944 -3.203 -23.651 1.00 86.38 126 PRO A CA 1
ATOM 936 C C . PRO A 1 126 ? 12.645 -4.311 -22.643 1.00 86.38 126 PRO A C 1
ATOM 938 O O . PRO A 1 126 ? 11.709 -4.212 -21.847 1.00 86.38 126 PRO A O 1
ATOM 941 N N . LEU A 1 127 ? 13.500 -5.334 -22.622 1.00 88.19 127 LEU A N 1
ATOM 942 C CA . LEU A 1 127 ? 13.385 -6.441 -21.673 1.00 88.19 127 LEU A CA 1
ATOM 943 C C . LEU A 1 127 ? 13.453 -5.968 -20.212 1.00 88.19 127 LEU A C 1
ATOM 945 O O . LEU A 1 127 ? 12.760 -6.513 -19.363 1.00 88.19 127 LEU A O 1
ATOM 949 N N . GLU A 1 128 ? 14.254 -4.943 -19.921 1.00 88.56 128 GLU A N 1
ATOM 950 C CA . GLU A 1 128 ? 14.373 -4.372 -18.575 1.00 88.56 128 GLU A CA 1
ATOM 951 C C . GLU A 1 128 ? 13.053 -3.750 -18.097 1.00 88.56 128 GLU A C 1
ATOM 953 O O . GLU A 1 128 ? 12.589 -4.063 -17.005 1.00 88.56 128 GLU A O 1
ATOM 958 N N . ALA A 1 129 ? 12.394 -2.957 -18.946 1.00 87.12 129 ALA A N 1
ATOM 959 C CA . ALA A 1 129 ? 11.091 -2.370 -18.636 1.00 87.12 129 ALA A CA 1
ATOM 960 C C . ALA A 1 129 ? 10.011 -3.452 -18.452 1.00 87.12 129 ALA A C 1
ATOM 962 O O . ALA A 1 129 ? 9.167 -3.355 -17.562 1.00 87.12 129 ALA A O 1
ATOM 963 N N . TRP A 1 130 ? 10.051 -4.511 -19.270 1.00 89.88 130 TRP A N 1
ATOM 964 C CA . TRP A 1 130 ? 9.191 -5.681 -19.082 1.00 89.88 130 TRP A CA 1
ATOM 965 C C . TRP A 1 130 ? 9.423 -6.336 -17.723 1.00 89.88 130 TRP A C 1
ATOM 967 O O . TRP A 1 130 ? 8.463 -6.608 -17.005 1.00 89.88 130 TRP A O 1
ATOM 977 N N . GLN A 1 131 ? 10.684 -6.572 -17.362 1.00 93.88 131 GLN A N 1
ATOM 978 C CA . GLN A 1 131 ? 11.027 -7.239 -16.113 1.00 93.88 131 GLN A CA 1
ATOM 979 C C . GLN A 1 131 ? 10.579 -6.414 -14.904 1.00 93.88 131 GLN A C 1
ATOM 981 O O . GLN A 1 131 ? 9.909 -6.959 -14.038 1.00 93.88 131 GLN A O 1
ATOM 986 N N . GLN A 1 132 ? 10.811 -5.099 -14.908 1.00 92.44 132 GLN A N 1
ATOM 987 C CA . GLN A 1 132 ? 10.322 -4.198 -13.858 1.00 92.44 132 GLN A CA 1
ATOM 988 C C . GLN A 1 132 ? 8.796 -4.274 -13.694 1.00 92.44 132 GLN A C 1
ATOM 990 O O . GLN A 1 132 ? 8.285 -4.359 -12.578 1.00 92.44 132 GLN A O 1
ATOM 995 N N . ALA A 1 133 ? 8.047 -4.293 -14.803 1.00 93.06 133 ALA A N 1
ATOM 996 C CA . ALA A 1 133 ? 6.595 -4.449 -14.751 1.00 93.06 133 ALA A CA 1
ATOM 997 C C . ALA A 1 133 ? 6.185 -5.810 -14.166 1.00 93.06 133 ALA A C 1
ATOM 999 O O . ALA A 1 133 ? 5.244 -5.882 -13.379 1.00 93.06 133 ALA A O 1
ATOM 1000 N N . MET A 1 134 ? 6.884 -6.891 -14.521 1.00 96.81 134 MET A N 1
ATOM 1001 C CA . MET A 1 134 ? 6.631 -8.222 -13.958 1.00 96.81 134 MET A CA 1
ATOM 1002 C C . MET A 1 134 ? 6.952 -8.284 -12.462 1.00 96.81 134 MET A C 1
ATOM 1004 O O . MET A 1 134 ? 6.179 -8.868 -11.698 1.00 96.81 134 MET A O 1
ATOM 1008 N N . ASP A 1 135 ? 8.047 -7.652 -12.045 1.00 97.94 135 ASP A N 1
ATOM 1009 C CA . ASP A 1 135 ? 8.499 -7.624 -10.658 1.00 97.94 135 ASP A CA 1
ATOM 1010 C C . ASP A 1 135 ? 7.497 -6.886 -9.763 1.00 97.94 135 ASP A C 1
ATOM 1012 O O . ASP A 1 135 ? 7.138 -7.386 -8.700 1.00 97.94 135 ASP A O 1
ATOM 1016 N N . VAL A 1 136 ? 6.944 -5.759 -10.218 1.00 97.06 136 VAL A N 1
ATOM 1017 C CA . VAL A 1 136 ? 5.913 -5.028 -9.464 1.00 97.06 136 VAL A CA 1
ATOM 1018 C C . VAL A 1 136 ? 4.551 -5.727 -9.539 1.00 97.06 136 VAL A C 1
ATOM 1020 O O . VAL A 1 136 ? 3.929 -5.995 -8.511 1.00 97.06 136 VAL A O 1
ATOM 1023 N N . ASN A 1 137 ? 4.072 -6.039 -10.747 1.00 96.81 137 ASN A N 1
ATOM 1024 C CA . ASN A 1 137 ? 2.668 -6.409 -10.964 1.00 96.81 137 ASN A CA 1
ATOM 1025 C C . ASN A 1 137 ? 2.361 -7.858 -10.575 1.00 96.81 137 ASN A C 1
ATOM 1027 O O . ASN A 1 137 ? 1.235 -8.164 -10.182 1.00 96.81 137 ASN A O 1
ATOM 1031 N N . ILE A 1 138 ? 3.335 -8.760 -10.738 1.00 98.19 138 ILE A N 1
ATOM 1032 C CA . ILE A 1 138 ? 3.152 -10.202 -10.534 1.00 98.19 138 ILE A CA 1
ATOM 1033 C C . ILE A 1 138 ? 3.943 -10.670 -9.320 1.00 98.19 138 ILE A C 1
ATOM 1035 O O . ILE A 1 138 ? 3.351 -11.201 -8.379 1.00 98.19 138 ILE A O 1
ATOM 1039 N N . THR A 1 139 ? 5.261 -10.456 -9.316 1.00 98.56 139 THR A N 1
ATOM 1040 C CA . THR A 1 139 ? 6.108 -10.888 -8.197 1.00 98.56 139 THR A CA 1
ATOM 1041 C C . THR A 1 139 ? 5.717 -10.155 -6.918 1.00 98.56 139 THR A C 1
ATOM 1043 O O . THR A 1 139 ? 5.527 -10.802 -5.893 1.00 98.56 139 THR A O 1
ATOM 1046 N N . GLY A 1 140 ? 5.485 -8.842 -6.973 1.00 98.62 140 GLY A N 1
ATOM 1047 C CA . GLY A 1 140 ? 5.132 -8.072 -5.785 1.00 98.62 140 GLY A CA 1
ATOM 1048 C C . GLY A 1 140 ? 3.785 -8.449 -5.175 1.00 98.62 140 GLY A C 1
ATOM 1049 O O . GLY A 1 140 ? 3.675 -8.588 -3.957 1.00 98.62 140 GLY A O 1
ATOM 1050 N N . MET A 1 141 ? 2.777 -8.732 -6.008 1.00 98.19 141 MET A N 1
ATOM 1051 C CA . MET A 1 141 ? 1.508 -9.313 -5.551 1.00 98.19 141 MET A CA 1
ATOM 1052 C C . MET A 1 141 ? 1.727 -10.652 -4.834 1.00 98.19 141 MET A C 1
ATOM 1054 O O . MET A 1 141 ? 1.120 -10.901 -3.791 1.00 98.19 141 MET A O 1
ATOM 1058 N N . PHE A 1 142 ? 2.575 -11.519 -5.395 1.00 98.75 142 PHE A N 1
ATOM 1059 C CA . PHE A 1 142 ? 2.905 -12.810 -4.796 1.00 98.75 142 PHE A CA 1
ATOM 1060 C C . PHE A 1 142 ? 3.606 -12.646 -3.441 1.00 98.75 142 PHE A C 1
ATOM 1062 O O . PHE A 1 142 ? 3.180 -13.275 -2.475 1.00 98.75 142 PHE A O 1
ATOM 1069 N N . LEU A 1 143 ? 4.620 -11.780 -3.352 1.00 98.81 143 LEU A N 1
ATOM 1070 C CA . LEU A 1 143 ? 5.356 -11.520 -2.112 1.00 98.81 143 LEU A CA 1
ATOM 1071 C C . LEU A 1 143 ? 4.428 -10.982 -1.019 1.00 98.81 143 LEU A C 1
ATOM 1073 O O . LEU A 1 143 ? 4.431 -11.491 0.098 1.00 98.81 143 LEU A O 1
ATOM 1077 N N . CYS A 1 144 ? 3.565 -10.020 -1.359 1.00 98.69 144 CYS A N 1
ATOM 1078 C CA . CYS A 1 144 ? 2.582 -9.466 -0.429 1.00 98.69 144 CYS A CA 1
ATOM 1079 C C . CYS A 1 144 ? 1.570 -10.511 0.066 1.00 98.69 144 CYS A C 1
ATOM 1081 O O . CYS A 1 144 ? 1.130 -10.438 1.208 1.00 98.69 144 CYS A O 1
ATOM 1083 N N . ALA A 1 145 ? 1.184 -11.473 -0.777 1.00 98.50 145 ALA A N 1
ATOM 1084 C CA . ALA A 1 145 ? 0.280 -12.555 -0.389 1.00 98.50 145 ALA A CA 1
ATOM 1085 C C . ALA A 1 145 ? 0.973 -13.681 0.402 1.00 98.50 145 ALA A C 1
ATOM 1087 O O . ALA A 1 145 ? 0.292 -14.448 1.082 1.00 98.50 145 ALA A O 1
ATOM 1088 N N . GLN A 1 146 ? 2.293 -13.825 0.264 1.00 98.31 146 GLN A N 1
ATOM 1089 C CA . GLN A 1 146 ? 3.089 -14.849 0.938 1.00 98.31 146 GLN A CA 1
ATOM 1090 C C . GLN A 1 146 ? 3.464 -14.466 2.377 1.00 98.31 146 GLN A C 1
ATOM 1092 O O . GLN A 1 146 ? 3.575 -15.367 3.212 1.00 98.31 146 GLN A O 1
ATOM 1097 N N . ALA A 1 147 ? 3.728 -13.178 2.613 1.00 95.62 147 ALA A N 1
ATOM 1098 C CA . ALA A 1 147 ? 4.283 -12.639 3.856 1.00 95.62 147 ALA A CA 1
ATOM 1099 C C . ALA A 1 147 ? 3.342 -12.714 5.074 1.00 95.62 147 ALA A C 1
ATOM 1101 O O . ALA A 1 147 ? 2.105 -12.805 4.899 1.00 95.62 147 ALA A O 1
#

Mean predicted aligned error: 5.39 Å

Foldseek 3Di:
DDPDDDPPVVLVVLQPQLAEEEQELLLDDVNLVVLLVNLQSRYAYEYEYLDQVSQVVSQVVSCVVRVHHYHYDNADLLDLVRLVVVVVVCCVVRVDHDYYHLPFFDDLCPPPVNPPVFDPDPVGGDPVSVVVRCSNNPVSVVSNVVD

Nearest PDB structures (foldseek):
  1vl8-assembly1_B  TM=9.719E-01  e=8.297E-11  Thermotoga maritima MSB8
  4dry-assembly1_D  TM=9.482E-01  e=1.001E-10  Sinorhizobium meliloti 1021
  4fc7-assembly1_D  TM=9.025E-01  e=2.719E-10  Homo sapiens
  3pk0-assembly1_C  TM=9.485E-01  e=2.137E-09  Mycolicibacterium smegmatis MC2 155
  1h5q-assembly2_F  TM=9.179E-01  e=2.444E-08  Agaricus bisporus

Radius of gyration: 17.82 Å; Cα contacts (8 Å, |Δi|>4): 253; chains: 1; bounding box: 58×29×47 Å

Solvent-accessible surface area (backbone atoms only — not comparable to full-atom values): 7856 Å² total; per-residue (Å²): 137,77,80,79,84,55,64,64,71,57,50,62,75,57,61,33,58,92,34,32,33,42,26,31,29,14,52,40,85,65,24,42,54,52,50,41,51,45,27,67,33,36,13,34,34,32,24,27,11,72,49,45,70,50,7,43,53,45,25,50,51,39,27,72,77,54,73,33,60,48,47,50,39,67,30,46,52,61,38,64,69,41,41,48,51,50,53,51,53,43,36,73,75,65,71,50,79,73,41,80,43,83,55,39,72,53,53,63,81,73,33,78,92,42,58,86,75,61,57,84,50,82,94,61,46,54,67,66,55,51,47,53,24,43,34,33,49,50,50,9,44,50,46,63,70,68,101

pLDDT: mean 91.19, std 12.62, range [43.16, 98.94]

Secondary structure (DSSP, 8-state):
------HHHHHHTT--TT-EEEEETTTSHHHHHHHHHHHHTT-EEEEEES-HHHHHHHHHHHHHHH---EEEEE--TT-HHHHHHHHHHHHHHHS---EEE------TTT-TTTTTTS--SSTT--HHHHHHHHIIIIIHHHHHHH-

Sequence (147 aa):
MTEEFDRGAALDKFDIADRVAIVTGGAGLLGRSHALTLASAGAAVVIADVREQAAEETAADVRGATGRECLPLEVDVSDAGSVETMVKQVLERYGRIDILVNNAALDPKFDREHAGRHSTSFEEFPLEAWQQAMDVNITGMFLCAQA